Protein AF-A0A355A458-F1 (afdb_monomer)

Foldseek 3Di:
DVVVCVVPVDDDDDDDDDDPDLLLDPVSLVVQLVVCVVVVHQNVCSVVVSQVVSVVVPDPHDDDDDDDDGND

Solvent-accessible surface area (backbone atoms only — not comparable to full-atom values): 4822 Å² total; per-residue (Å²): 111,74,72,58,34,75,75,61,82,45,93,77,85,84,85,84,82,82,72,93,57,54,67,80,34,68,66,57,42,50,53,52,43,50,55,39,45,75,71,68,45,56,66,69,55,47,51,51,52,52,51,54,55,31,50,73,73,67,48,96,73,88,86,88,85,87,84,79,80,73,93,110

Mean predicted aligned error: 7.68 Å

Structure (mmCIF, N/CA/C/O backbone):
data_AF-A0A355A458-F1
#
_entry.id   AF-A0A355A458-F1
#
loop_
_atom_site.group_PDB
_atom_site.id
_atom_site.type_symbol
_atom_site.label_atom_id
_atom_site.label_alt_id
_atom_site.label_comp_id
_atom_site.label_asym_id
_atom_site.label_entity_id
_atom_site.label_seq_id
_atom_site.pdbx_PDB_ins_code
_atom_site.Cartn_x
_atom_site.Cartn_y
_atom_site.Cartn_z
_atom_site.occupancy
_atom_site.B_iso_or_equiv
_atom_site.auth_seq_id
_atom_site.auth_comp_id
_atom_site.auth_asym_id
_atom_site.auth_atom_id
_atom_site.pdbx_PDB_model_num
ATOM 1 N N . ARG A 1 1 ? -4.600 2.503 26.945 1.00 52.78 1 ARG A N 1
ATOM 2 C CA . ARG A 1 1 ? -5.660 2.782 27.948 1.00 52.78 1 ARG A CA 1
ATOM 3 C C . ARG A 1 1 ? -5.434 4.152 28.593 1.00 52.78 1 ARG A C 1
ATOM 5 O O . ARG A 1 1 ? -6.110 5.074 28.169 1.00 52.78 1 ARG A O 1
ATOM 12 N N . LYS A 1 2 ? -4.387 4.351 29.414 1.00 59.41 2 LYS A N 1
ATOM 13 C CA . LYS A 1 2 ? -4.067 5.661 30.039 1.00 59.41 2 LYS A CA 1
ATOM 14 C C . LYS A 1 2 ? -3.887 6.859 29.085 1.00 59.41 2 LYS A C 1
ATOM 16 O O . LYS A 1 2 ? -4.131 7.986 29.491 1.00 59.41 2 LYS A O 1
ATOM 21 N N . SER A 1 3 ? -3.436 6.650 27.846 1.00 62.88 3 SER A N 1
ATOM 22 C CA . SER A 1 3 ? -3.236 7.736 26.869 1.00 62.88 3 SER A CA 1
ATOM 23 C C . SER A 1 3 ? -4.543 8.328 26.329 1.00 62.88 3 SER A C 1
ATOM 25 O O . SER A 1 3 ? -4.603 9.530 26.109 1.00 62.88 3 SER A O 1
ATOM 27 N N . LEU A 1 4 ? -5.587 7.511 26.155 1.00 61.62 4 LEU A N 1
ATOM 28 C CA . LEU A 1 4 ? -6.900 7.957 25.668 1.00 61.62 4 LEU A CA 1
ATOM 29 C C . LEU A 1 4 ? -7.736 8.589 26.788 1.00 61.62 4 LEU A C 1
ATOM 31 O O . LEU A 1 4 ? -8.414 9.583 26.558 1.00 61.62 4 LEU A O 1
ATOM 35 N N . GLU A 1 5 ? -7.633 8.077 28.015 1.00 62.03 5 GLU A N 1
ATOM 36 C CA . GLU A 1 5 ? -8.292 8.679 29.185 1.00 62.03 5 GLU A CA 1
ATOM 37 C C . GLU A 1 5 ? -7.750 10.086 29.475 1.00 62.03 5 GLU A C 1
ATOM 39 O O . GLU A 1 5 ? -8.537 10.991 29.719 1.00 62.03 5 GLU A O 1
ATOM 44 N N . LYS A 1 6 ? -6.432 10.309 29.331 1.00 66.00 6 LYS A N 1
ATOM 45 C CA . LYS A 1 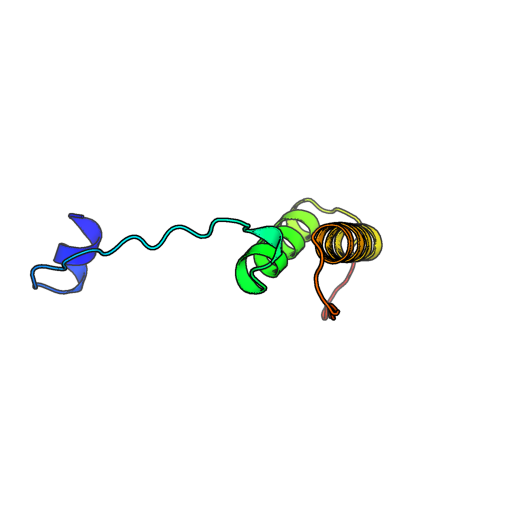6 ? -5.808 11.641 29.476 1.00 66.00 6 LYS A CA 1
ATOM 46 C C . LYS A 1 6 ? -6.225 12.662 28.414 1.00 66.00 6 LYS A C 1
ATOM 48 O O . LYS A 1 6 ? -6.081 13.853 28.644 1.00 66.00 6 LYS A O 1
ATOM 53 N N . LEU A 1 7 ? -6.654 12.204 27.238 1.00 66.12 7 LEU A N 1
ATOM 54 C CA . LEU A 1 7 ? -7.078 13.071 26.133 1.00 66.12 7 LEU A CA 1
ATOM 55 C C . LEU A 1 7 ? -8.571 13.408 26.189 1.00 66.12 7 LEU A C 1
ATOM 57 O O . LEU A 1 7 ? -8.986 14.393 25.588 1.00 66.12 7 LEU A O 1
ATOM 61 N 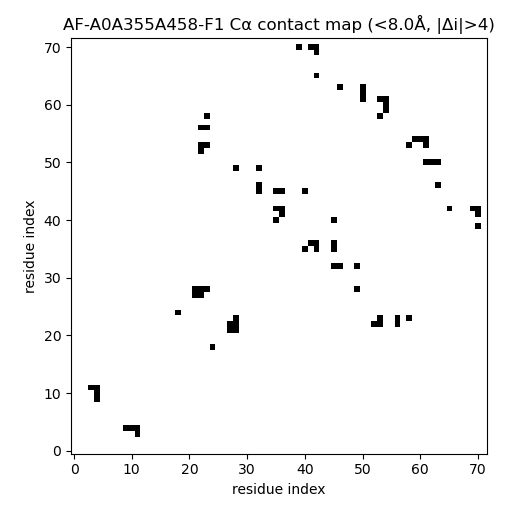N . THR A 1 8 ? -9.374 12.577 26.858 1.00 67.81 8 THR A N 1
ATOM 62 C CA . THR A 1 8 ? -10.840 12.636 26.747 1.00 67.81 8 THR A CA 1
ATOM 63 C C . THR A 1 8 ? -11.561 12.779 28.091 1.00 67.81 8 THR A C 1
ATOM 65 O O . THR A 1 8 ? -12.785 12.892 28.080 1.00 67.81 8 THR A O 1
ATOM 68 N N . ASP A 1 9 ? -10.838 12.750 29.223 1.00 64.19 9 ASP A N 1
ATOM 69 C CA . ASP A 1 9 ? -11.321 12.876 30.620 1.00 64.19 9 ASP A CA 1
ATOM 70 C C . ASP A 1 9 ? -12.554 12.016 30.974 1.00 64.19 9 ASP A C 1
ATOM 72 O O . ASP A 1 9 ? -13.254 12.236 31.963 1.00 64.19 9 ASP A O 1
ATOM 76 N N . LYS A 1 10 ? -12.831 10.994 30.162 1.00 72.25 10 LYS A N 1
ATOM 77 C CA . LYS A 1 10 ? -13.975 10.088 30.272 1.00 72.25 10 LYS A CA 1
ATOM 78 C C . LYS A 1 10 ? -13.488 8.653 30.145 1.00 72.25 10 LYS A C 1
ATOM 80 O O . LYS A 1 10 ? -12.513 8.377 29.444 1.00 72.25 10 LYS A O 1
ATOM 85 N N . GLN A 1 11 ? -14.185 7.727 30.802 1.00 63.97 11 GLN A N 1
ATOM 86 C CA . GLN A 1 11 ? -13.926 6.296 30.646 1.00 63.97 11 GLN A CA 1
ATOM 87 C C . GLN A 1 11 ? -14.251 5.865 29.213 1.00 63.97 11 GLN A C 1
ATOM 89 O O . GLN A 1 11 ? -15.411 5.811 28.806 1.00 63.97 11 GLN A O 1
ATOM 94 N N . VAL A 1 12 ? -13.208 5.562 28.441 1.00 69.50 12 VAL A N 1
ATOM 95 C CA . VAL A 1 12 ? -13.332 5.085 27.062 1.00 69.50 12 VAL A CA 1
ATOM 96 C C . VAL A 1 12 ? -13.370 3.558 27.070 1.00 69.50 12 VAL A C 1
ATOM 98 O O . VAL A 1 12 ? -12.373 2.902 27.376 1.00 69.50 12 VAL A O 1
ATOM 101 N N . SER A 1 13 ? -14.516 2.987 26.698 1.00 71.06 13 SER A N 1
ATOM 102 C CA . SER A 1 13 ? -14.639 1.551 26.423 1.00 71.06 13 SER A CA 1
ATOM 103 C C . SER A 1 13 ? -14.127 1.259 25.013 1.00 71.06 13 SER A C 1
ATOM 105 O O . SER A 1 13 ? -14.596 1.842 24.038 1.00 71.06 13 SER A O 1
ATOM 107 N N . LEU A 1 14 ? -13.122 0.391 24.908 1.00 72.50 14 LEU A N 1
ATOM 108 C CA . LEU A 1 14 ? -12.381 0.133 23.673 1.00 72.50 14 LEU A CA 1
ATOM 109 C C . LEU A 1 14 ? -12.838 -1.204 23.079 1.00 72.50 14 LEU A C 1
ATOM 111 O O . LEU A 1 14 ? -12.524 -2.258 23.628 1.00 72.50 14 LEU A O 1
ATOM 115 N N . ASN A 1 15 ? -13.560 -1.150 21.960 1.00 77.00 15 ASN A N 1
ATOM 116 C CA . ASN A 1 15 ? -13.975 -2.336 21.216 1.00 77.00 15 ASN A CA 1
ATOM 117 C C . ASN A 1 15 ? -12.985 -2.592 20.078 1.00 77.00 15 ASN A C 1
ATOM 119 O O . ASN A 1 15 ? -12.829 -1.763 19.183 1.00 77.00 15 ASN A O 1
ATOM 123 N N . ILE A 1 16 ? -12.302 -3.735 20.127 1.00 74.69 16 ILE A N 1
ATOM 124 C CA . ILE A 1 16 ? -11.339 -4.149 19.106 1.00 74.69 16 ILE A CA 1
ATOM 125 C C . ILE A 1 16 ? -12.079 -5.054 18.123 1.00 74.69 16 ILE A C 1
ATOM 127 O O . ILE A 1 16 ? -12.479 -6.160 18.477 1.00 74.69 16 ILE A O 1
ATOM 131 N N . ALA A 1 17 ? -12.277 -4.569 16.900 1.00 79.44 17 ALA A N 1
ATOM 132 C CA . ALA A 1 17 ? -12.795 -5.369 15.798 1.00 79.44 17 ALA A CA 1
ATOM 133 C C . ALA A 1 17 ? -11.616 -5.893 14.971 1.00 79.44 17 ALA A C 1
ATOM 135 O O . ALA A 1 17 ? -10.867 -5.114 14.380 1.00 79.44 17 ALA A O 1
ATOM 136 N N . GLU A 1 18 ? -11.434 -7.210 14.950 1.00 77.31 18 GLU A N 1
ATOM 137 C CA . GLU A 1 18 ? -10.345 -7.839 14.210 1.00 77.31 18 GLU A CA 1
ATOM 138 C C . GLU A 1 18 ? -10.694 -7.987 12.724 1.00 77.31 18 GLU A C 1
ATOM 140 O O . GLU A 1 18 ? -11.777 -8.445 12.349 1.00 77.31 18 GLU A O 1
ATOM 145 N N . VAL A 1 19 ? -9.753 -7.612 11.857 1.00 81.81 19 VAL A N 1
ATOM 146 C CA . VAL A 1 19 ? -9.885 -7.775 10.408 1.00 81.81 19 VAL A CA 1
ATOM 147 C C . VAL A 1 19 ? -9.287 -9.124 10.018 1.00 81.81 19 VAL A C 1
ATOM 149 O O . VAL A 1 19 ? -8.070 -9.277 9.982 1.00 81.81 19 VAL A O 1
ATOM 152 N N . LYS A 1 20 ? -10.143 -10.097 9.683 1.00 81.06 20 LYS A N 1
ATOM 153 C CA . LYS A 1 20 ? -9.731 -11.475 9.343 1.00 81.06 20 LYS A CA 1
ATOM 154 C C . LYS A 1 20 ? -8.756 -11.559 8.163 1.00 81.06 20 LYS A C 1
ATOM 156 O O . LYS A 1 20 ? -7.872 -12.406 8.144 1.00 81.06 20 LYS A O 1
ATOM 161 N N . THR A 1 21 ? -8.926 -10.694 7.165 1.00 84.62 21 THR A N 1
ATOM 162 C CA . THR A 1 21 ? -8.092 -10.658 5.956 1.00 84.62 21 THR A CA 1
ATOM 163 C C . THR A 1 21 ? -7.655 -9.220 5.685 1.00 84.62 21 THR A C 1
ATOM 165 O O . THR A 1 21 ? -8.425 -8.455 5.094 1.00 84.62 21 THR A O 1
ATOM 168 N N . PRO A 1 22 ? -6.439 -8.821 6.097 1.00 83.88 22 PRO A N 1
ATOM 169 C CA . PRO A 1 22 ? -5.988 -7.433 5.983 1.00 83.88 22 PRO A CA 1
ATOM 170 C C . PRO A 1 22 ? -5.878 -6.970 4.527 1.00 83.88 22 PRO A C 1
ATOM 172 O O . PRO A 1 22 ? -6.046 -5.796 4.220 1.00 83.88 22 PRO A O 1
ATOM 175 N N . ASP A 1 23 ? -5.664 -7.908 3.613 1.00 84.50 23 ASP A N 1
AT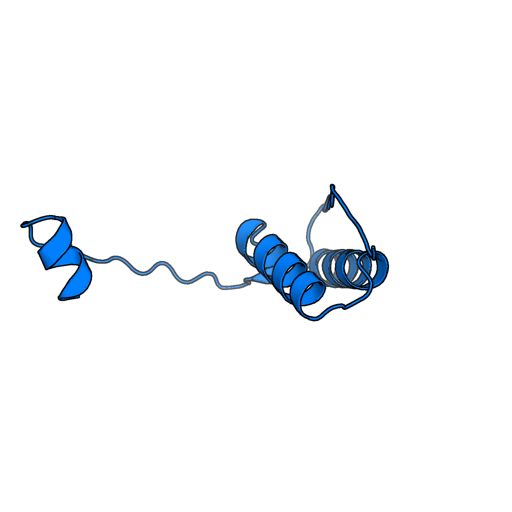OM 176 C CA . ASP A 1 23 ? -5.450 -7.639 2.195 1.00 84.50 23 ASP A CA 1
ATOM 177 C C . ASP A 1 23 ? -6.733 -7.269 1.440 1.00 84.50 23 ASP A C 1
ATOM 179 O O . ASP A 1 23 ? -6.650 -6.682 0.370 1.00 84.50 23 ASP A O 1
ATOM 183 N N . LEU A 1 24 ? -7.915 -7.570 1.987 1.00 86.44 24 LEU A N 1
ATOM 184 C CA . LEU A 1 24 ? -9.192 -7.107 1.427 1.00 86.44 24 LEU A CA 1
ATOM 185 C C . LEU A 1 24 ? -9.590 -5.719 1.949 1.00 86.44 24 LEU A C 1
ATOM 187 O O . LEU A 1 24 ? -10.527 -5.112 1.436 1.00 86.44 24 LEU A O 1
ATOM 191 N N . ASN A 1 25 ? -8.882 -5.199 2.953 1.00 89.62 25 ASN A N 1
ATOM 192 C CA . ASN A 1 25 ? -9.137 -3.872 3.485 1.00 89.62 25 ASN A CA 1
ATOM 193 C C . ASN A 1 25 ? -8.309 -2.830 2.723 1.00 89.62 25 ASN A C 1
ATOM 195 O O . ASN A 1 25 ? -7.077 -2.843 2.755 1.00 89.62 25 ASN A O 1
ATOM 199 N N . ALA A 1 26 ? -8.995 -1.894 2.067 1.00 89.75 26 ALA A N 1
ATOM 200 C CA . ALA A 1 26 ? -8.365 -0.852 1.264 1.00 89.75 26 ALA A CA 1
ATOM 201 C C . ALA A 1 26 ? -7.368 0.005 2.065 1.00 89.75 26 ALA A C 1
ATOM 203 O O . ALA A 1 26 ? -6.308 0.346 1.540 1.00 89.75 26 ALA A O 1
ATOM 204 N N . GLN A 1 27 ? -7.675 0.306 3.331 1.00 91.81 27 GLN A N 1
ATOM 205 C CA . GLN A 1 27 ? -6.823 1.138 4.180 1.00 91.81 27 GLN A CA 1
ATOM 206 C C . GLN A 1 27 ? -5.488 0.444 4.477 1.00 91.81 27 GLN A C 1
ATOM 208 O O . GLN A 1 27 ? -4.421 1.009 4.245 1.00 91.81 27 GLN A O 1
ATOM 213 N N .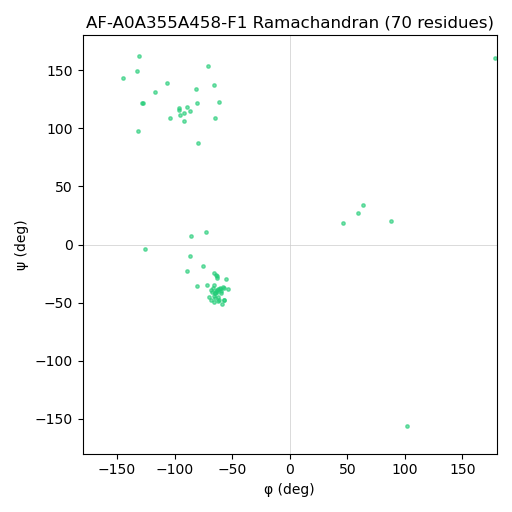 LEU A 1 28 ? -5.547 -0.820 4.898 1.00 91.12 28 LEU A N 1
ATOM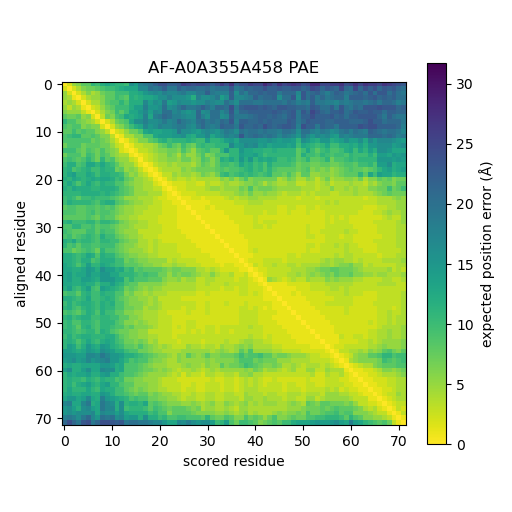 214 C CA . LEU A 1 28 ? -4.358 -1.609 5.236 1.00 91.12 28 LEU A CA 1
ATOM 215 C C . LEU A 1 28 ? -3.485 -1.879 4.003 1.00 91.12 28 LEU A C 1
ATOM 217 O O . LEU A 1 28 ? -2.256 -1.893 4.080 1.00 91.12 28 LEU A O 1
ATOM 221 N N . VAL A 1 29 ? -4.109 -2.061 2.837 1.00 92.19 29 VAL A N 1
ATOM 222 C CA . VAL A 1 29 ? -3.391 -2.172 1.562 1.00 92.19 29 VAL A CA 1
ATOM 223 C C . VAL A 1 29 ? -2.676 -0.866 1.215 1.00 92.19 29 VAL A C 1
ATOM 225 O O . VAL A 1 29 ? -1.512 -0.912 0.818 1.00 92.19 29 VAL A O 1
ATOM 228 N N . ALA A 1 30 ? -3.342 0.283 1.352 1.00 92.50 30 ALA A N 1
ATOM 229 C CA . ALA A 1 30 ? -2.751 1.584 1.049 1.00 92.50 30 ALA A CA 1
ATOM 230 C C . ALA A 1 30 ? -1.545 1.878 1.952 1.00 92.50 30 ALA A C 1
ATOM 232 O O . ALA 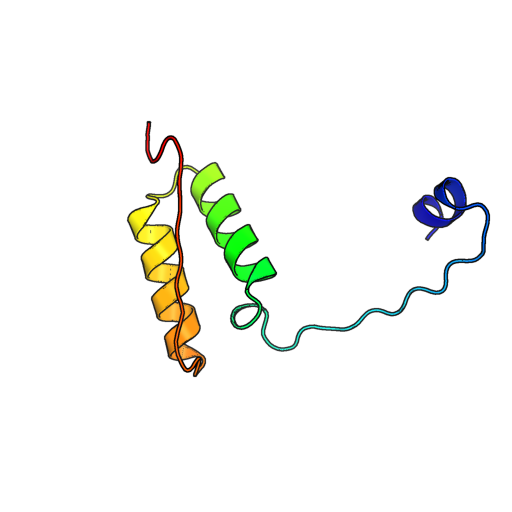A 1 30 ? -0.486 2.253 1.452 1.00 92.50 30 ALA A O 1
ATOM 233 N N . GLU A 1 31 ? -1.671 1.620 3.254 1.00 93.00 31 GLU A N 1
ATOM 234 C CA . GLU A 1 31 ? -0.584 1.768 4.227 1.00 93.00 31 GLU A CA 1
ATOM 235 C C . GLU A 1 31 ? 0.616 0.878 3.886 1.00 93.00 31 GLU A C 1
ATOM 237 O O . GLU A 1 31 ? 1.757 1.337 3.906 1.00 93.00 31 GLU A O 1
ATOM 242 N N . ASN A 1 32 ? 0.374 -0.370 3.475 1.00 92.25 32 ASN A N 1
ATOM 243 C CA . ASN A 1 32 ? 1.442 -1.268 3.038 1.00 92.25 32 ASN A CA 1
ATOM 244 C C . ASN A 1 32 ? 2.157 -0.744 1.777 1.00 92.25 32 ASN A C 1
ATOM 246 O O . ASN A 1 32 ? 3.383 -0.798 1.685 1.00 92.25 32 ASN A O 1
ATOM 250 N N . ILE A 1 33 ? 1.417 -0.191 0.810 1.00 91.50 33 ILE A N 1
ATOM 251 C CA . ILE A 1 33 ? 2.018 0.415 -0.387 1.00 91.50 33 ILE A CA 1
ATOM 252 C C . ILE A 1 33 ? 2.842 1.653 -0.011 1.00 91.50 33 ILE A C 1
ATOM 254 O O . ILE A 1 33 ? 3.970 1.778 -0.484 1.00 91.50 33 ILE A O 1
ATOM 258 N N . CYS A 1 34 ? 2.340 2.529 0.864 1.00 91.75 34 CYS A N 1
ATOM 259 C CA . CYS A 1 34 ? 3.096 3.679 1.372 1.00 91.75 34 CYS A CA 1
ATOM 260 C C . CYS A 1 34 ? 4.397 3.239 2.049 1.00 91.75 34 CYS A C 1
ATOM 262 O O . CYS A 1 34 ? 5.469 3.725 1.698 1.00 91.75 34 CYS A O 1
ATOM 264 N N . PHE A 1 35 ? 4.329 2.238 2.923 1.00 92.56 35 PHE A N 1
ATOM 265 C CA . PHE A 1 35 ? 5.499 1.698 3.608 1.00 92.56 35 PHE A CA 1
ATOM 266 C C . PHE A 1 35 ? 6.545 1.124 2.640 1.00 92.56 35 PHE A C 1
ATOM 268 O O . PHE A 1 35 ? 7.755 1.278 2.817 1.00 92.56 35 PHE A O 1
ATOM 275 N N . GLN A 1 36 ? 6.093 0.476 1.565 1.00 90.75 36 GLN A N 1
ATOM 276 C CA . GLN A 1 36 ? 6.977 0.004 0.503 1.00 90.75 36 GLN A CA 1
ATOM 277 C C . GLN A 1 36 ? 7.625 1.163 -0.268 1.00 90.75 36 GLN A C 1
ATOM 279 O O . GLN A 1 36 ? 8.797 1.063 -0.646 1.00 90.75 36 GLN A O 1
ATOM 284 N N . LEU A 1 37 ? 6.902 2.257 -0.505 1.00 89.50 37 LEU A N 1
ATOM 285 C CA . LEU A 1 37 ? 7.436 3.454 -1.160 1.00 89.50 37 LEU A CA 1
ATOM 286 C C . LEU A 1 37 ? 8.474 4.168 -0.278 1.00 89.50 37 LEU A C 1
ATOM 288 O O . LEU A 1 37 ? 9.527 4.555 -0.781 1.00 89.50 37 LEU A O 1
ATOM 292 N N . GLU A 1 38 ? 8.235 4.265 1.031 1.00 90.00 38 GLU A N 1
ATOM 293 C CA . GLU A 1 38 ? 9.184 4.816 2.014 1.00 90.00 38 GLU A CA 1
ATOM 294 C C . GLU A 1 38 ? 10.492 4.021 2.057 1.00 90.00 38 GLU A C 1
ATOM 296 O O . GLU A 1 38 ? 11.585 4.587 2.103 1.00 90.00 38 GLU A O 1
ATOM 301 N N . ARG A 1 39 ? 10.397 2.692 1.933 1.00 91.00 39 ARG A N 1
ATOM 302 C CA . ARG A 1 39 ? 11.551 1.786 1.804 1.00 91.00 39 ARG A CA 1
ATOM 303 C C . ARG A 1 39 ? 12.249 1.855 0.443 1.00 91.00 39 ARG A C 1
ATOM 305 O O . ARG A 1 39 ? 13.084 1.003 0.144 1.00 91.00 39 ARG A O 1
ATOM 312 N N . ARG A 1 40 ? 11.919 2.849 -0.389 1.00 85.88 40 ARG A N 1
ATOM 313 C CA . ARG A 1 40 ? 12.478 3.068 -1.732 1.00 85.88 40 ARG A CA 1
ATOM 314 C C . ARG A 1 40 ? 12.265 1.893 -2.687 1.00 85.88 40 ARG A C 1
ATOM 316 O O . ARG A 1 40 ? 13.043 1.695 -3.620 1.00 85.88 40 ARG A O 1
ATOM 323 N N . SER A 1 41 ? 11.211 1.103 -2.485 1.00 86.12 41 SER A N 1
ATOM 324 C CA . SER A 1 41 ? 10.836 0.102 -3.481 1.00 86.12 41 SER A CA 1
ATOM 325 C C . SER A 1 41 ? 10.265 0.780 -4.731 1.00 86.12 41 SER A C 1
ATOM 327 O O . SER A 1 41 ? 9.725 1.887 -4.687 1.00 86.12 41 SER A O 1
ATOM 329 N N . SER A 1 42 ? 10.377 0.110 -5.879 1.00 89.88 42 SER A N 1
ATOM 330 C CA . SER A 1 42 ? 9.788 0.616 -7.119 1.00 89.88 42 SER A CA 1
ATOM 331 C C . SER A 1 42 ? 8.268 0.741 -6.977 1.00 89.88 42 SER A C 1
ATOM 333 O O . SER A 1 42 ? 7.581 -0.258 -6.754 1.00 89.88 42 SER A O 1
ATOM 335 N N . TYR A 1 43 ? 7.738 1.949 -7.199 1.00 90.00 43 TYR A N 1
ATOM 336 C CA . TYR A 1 43 ? 6.302 2.241 -7.115 1.00 90.00 43 TYR A CA 1
ATOM 337 C C . TYR A 1 43 ? 5.457 1.305 -7.991 1.00 90.00 43 TYR A C 1
ATOM 339 O O . TYR A 1 43 ? 4.394 0.834 -7.588 1.00 90.00 43 TYR A O 1
ATOM 347 N N . ARG A 1 44 ? 5.966 0.967 -9.182 1.00 90.75 44 ARG A N 1
ATOM 348 C CA . ARG A 1 44 ? 5.305 0.054 -10.117 1.00 90.75 44 ARG A CA 1
ATOM 349 C C . ARG A 1 44 ? 5.271 -1.375 -9.580 1.00 90.75 44 ARG A C 1
ATOM 351 O O . ARG A 1 44 ? 4.265 -2.063 -9.745 1.00 90.75 44 ARG A O 1
ATOM 358 N N . ARG A 1 45 ? 6.354 -1.820 -8.934 1.00 91.62 45 ARG A N 1
ATOM 359 C CA . ARG A 1 45 ? 6.447 -3.155 -8.328 1.00 91.62 45 ARG A CA 1
ATOM 360 C C . ARG A 1 45 ? 5.514 -3.272 -7.128 1.00 91.62 45 ARG A C 1
ATOM 362 O O . ARG A 1 45 ? 4.743 -4.225 -7.086 1.00 91.62 45 ARG A O 1
ATOM 369 N N . ALA A 1 46 ? 5.540 -2.294 -6.224 1.00 92.00 46 ALA A N 1
ATOM 370 C CA . ALA A 1 46 ? 4.680 -2.253 -5.043 1.00 92.00 46 ALA A CA 1
ATOM 371 C C . ALA A 1 46 ? 3.192 -2.312 -5.426 1.00 92.00 46 ALA A C 1
ATOM 373 O O . ALA A 1 46 ? 2.451 -3.166 -4.938 1.00 92.00 46 ALA A O 1
ATOM 374 N N . MET A 1 47 ? 2.771 -1.489 -6.394 1.00 91.50 47 MET A N 1
ATOM 375 C CA . MET A 1 47 ? 1.394 -1.511 -6.896 1.00 91.50 47 MET A CA 1
ATOM 376 C C . MET A 1 47 ? 1.020 -2.846 -7.539 1.00 91.50 47 MET A C 1
ATOM 378 O O . MET A 1 47 ? -0.022 -3.412 -7.215 1.00 91.50 47 MET A O 1
ATOM 382 N N . LYS A 1 48 ? 1.859 -3.380 -8.436 1.00 92.12 48 LYS A N 1
ATOM 383 C CA . LYS A 1 48 ? 1.554 -4.640 -9.127 1.00 92.12 48 LYS A CA 1
ATOM 384 C C . LYS A 1 48 ? 1.474 -5.809 -8.144 1.00 92.12 48 LYS A C 1
ATOM 386 O O . LYS A 1 48 ? 0.575 -6.633 -8.254 1.00 92.12 48 LYS A O 1
ATOM 391 N N . GLN A 1 49 ? 2.365 -5.850 -7.157 1.00 92.00 49 GLN A N 1
ATOM 392 C CA . GLN A 1 49 ? 2.362 -6.873 -6.116 1.00 92.00 49 GLN A CA 1
ATOM 393 C C . GLN A 1 49 ? 1.110 -6.791 -5.235 1.00 92.00 49 GLN A C 1
ATOM 395 O O . GLN A 1 49 ? 0.512 -7.827 -4.941 1.00 92.00 49 GLN A O 1
ATOM 400 N N . ALA A 1 50 ? 0.678 -5.582 -4.864 1.00 91.88 50 ALA A N 1
ATOM 401 C CA . ALA A 1 50 ? -0.568 -5.383 -4.132 1.00 91.88 50 ALA A CA 1
ATOM 402 C C . ALA A 1 50 ? -1.782 -5.866 -4.942 1.00 91.88 50 ALA A C 1
ATOM 404 O O . ALA A 1 50 ? -2.573 -6.653 -4.430 1.00 91.88 50 ALA A O 1
ATOM 405 N N . ILE A 1 51 ? -1.880 -5.485 -6.221 1.00 92.12 51 ILE A N 1
ATOM 406 C CA . ILE A 1 51 ? -2.977 -5.903 -7.108 1.00 92.12 51 ILE A CA 1
ATOM 407 C C . ILE A 1 51 ? -3.029 -7.429 -7.234 1.00 92.12 51 ILE A C 1
ATOM 409 O O . ILE A 1 51 ? -4.076 -8.026 -6.994 1.00 92.12 51 ILE A O 1
ATOM 413 N N . THR A 1 52 ? -1.903 -8.078 -7.544 1.00 92.38 52 THR A N 1
ATOM 414 C CA . THR A 1 52 ? -1.850 -9.542 -7.682 1.00 92.38 52 THR A CA 1
ATOM 415 C C . THR A 1 52 ? -2.259 -10.247 -6.389 1.00 92.38 52 THR A C 1
ATOM 417 O O . THR A 1 52 ? -2.975 -11.246 -6.431 1.00 92.38 52 THR A O 1
ATOM 420 N N . ARG A 1 53 ? -1.837 -9.728 -5.229 1.00 91.56 53 ARG A N 1
ATOM 421 C CA . ARG A 1 53 ? -2.175 -10.304 -3.922 1.00 91.56 53 ARG A CA 1
ATOM 422 C C . ARG A 1 53 ? -3.674 -10.220 -3.626 1.00 91.56 53 ARG A C 1
ATOM 424 O O . ARG A 1 53 ? -4.244 -11.201 -3.164 1.00 91.56 53 ARG A O 1
ATOM 431 N N . ILE A 1 54 ? -4.297 -9.087 -3.942 1.00 91.75 54 ILE A N 1
ATOM 432 C CA . ILE A 1 54 ? -5.724 -8.826 -3.706 1.00 91.75 54 ILE A CA 1
ATOM 433 C C . ILE A 1 54 ? -6.598 -9.669 -4.636 1.00 91.75 54 ILE A C 1
ATOM 435 O O . ILE A 1 54 ? -7.535 -10.321 -4.180 1.00 91.75 54 ILE A O 1
ATOM 439 N N . MET A 1 55 ? -6.243 -9.737 -5.922 1.00 91.31 55 MET A N 1
ATOM 440 C CA . MET A 1 55 ? -6.951 -10.581 -6.889 1.00 91.31 55 MET A CA 1
ATOM 441 C C . MET A 1 55 ? -6.864 -12.068 -6.516 1.00 91.31 55 MET A C 1
ATOM 443 O O . MET A 1 55 ? -7.854 -12.785 -6.623 1.00 91.31 55 MET A O 1
ATOM 447 N N . ARG A 1 56 ? -5.712 -12.535 -6.008 1.00 90.56 56 ARG A N 1
ATOM 448 C CA . ARG A 1 56 ? -5.540 -13.926 -5.549 1.00 90.56 56 ARG A CA 1
ATOM 449 C C . ARG A 1 56 ? -6.444 -14.284 -4.367 1.00 90.56 56 ARG A C 1
ATOM 451 O O . ARG A 1 56 ? -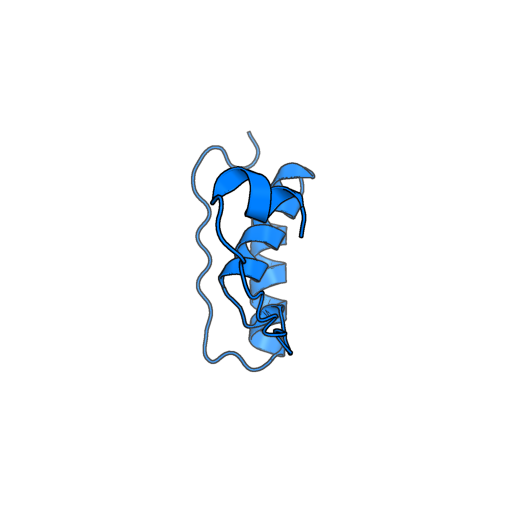6.800 -15.445 -4.211 1.00 90.56 56 ARG A O 1
ATOM 458 N N . LEU A 1 57 ? -6.802 -13.307 -3.540 1.00 88.88 57 LEU A N 1
ATOM 459 C CA . LEU A 1 57 ? -7.677 -13.494 -2.381 1.00 88.88 57 LEU A CA 1
ATOM 460 C C . LEU A 1 57 ? -9.171 -13.407 -2.730 1.00 88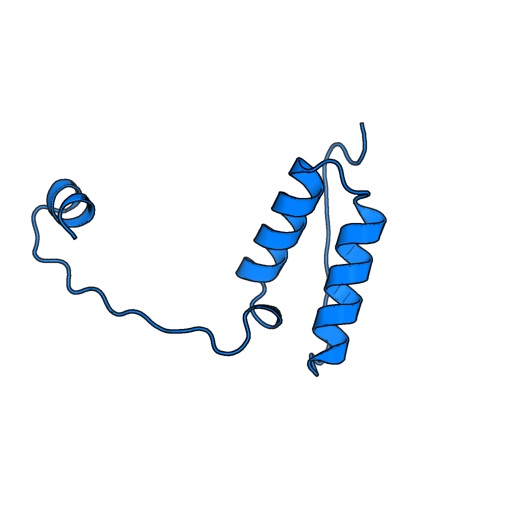.88 57 LEU A C 1
ATOM 462 O O . LEU A 1 57 ? -10.002 -13.431 -1.828 1.00 88.88 57 LEU A O 1
ATOM 466 N N . GLY A 1 58 ? -9.516 -13.332 -4.021 1.00 86.25 58 GLY A N 1
ATOM 467 C CA . GLY A 1 58 ? -10.901 -13.395 -4.490 1.00 86.25 58 GLY A CA 1
ATOM 468 C C . GLY A 1 58 ? -11.620 -12.048 -4.535 1.00 86.25 58 GLY A C 1
ATOM 469 O O . GLY A 1 58 ? -12.848 -12.013 -4.541 1.00 86.25 58 GLY A O 1
ATOM 470 N N . ALA A 1 59 ? -10.890 -10.930 -4.569 1.00 88.25 59 ALA A N 1
ATOM 471 C CA . ALA A 1 59 ? -11.510 -9.631 -4.805 1.00 88.25 59 ALA A CA 1
ATOM 472 C C . ALA A 1 59 ? -12.105 -9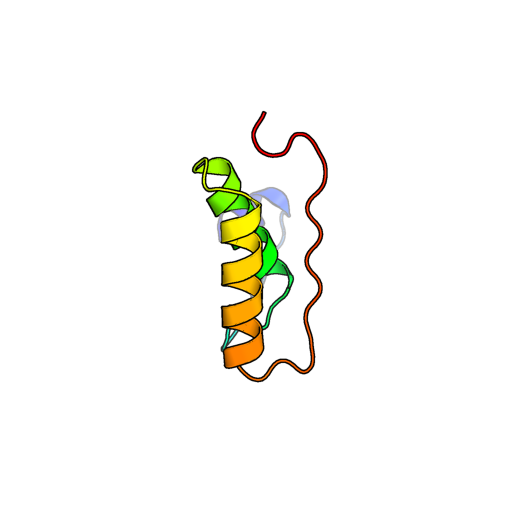.555 -6.223 1.00 88.25 59 ALA A C 1
ATOM 474 O O . ALA A 1 59 ? -11.456 -9.936 -7.196 1.00 88.25 59 ALA A O 1
ATOM 475 N N . LEU A 1 60 ? -13.312 -8.992 -6.346 1.00 89.19 60 LEU A N 1
ATOM 476 C CA . LEU A 1 60 ? -13.981 -8.772 -7.640 1.00 89.19 60 LEU A CA 1
ATOM 477 C C . LEU A 1 60 ? -13.205 -7.802 -8.547 1.00 89.19 60 LEU A C 1
ATOM 479 O O . LEU A 1 60 ? -13.294 -7.867 -9.769 1.00 89.19 60 LEU A O 1
ATOM 483 N N . GLY A 1 61 ? -12.430 -6.902 -7.945 1.00 89.00 61 GLY A N 1
ATOM 484 C CA . GLY A 1 61 ? -11.554 -5.978 -8.645 1.00 89.00 61 GLY A CA 1
ATOM 485 C C . GLY A 1 61 ? -10.840 -5.054 -7.669 1.00 89.00 61 GLY A C 1
ATOM 486 O O . GLY A 1 61 ? -11.272 -4.872 -6.531 1.00 89.00 61 GLY A O 1
ATOM 487 N N . VAL A 1 62 ? -9.737 -4.454 -8.114 1.00 89.94 62 VAL A N 1
ATOM 488 C CA . VAL A 1 62 ? -9.017 -3.457 -7.322 1.00 89.94 62 VAL A CA 1
ATOM 489 C C . VAL A 1 62 ? -8.428 -2.376 -8.220 1.00 89.94 62 VAL A C 1
ATOM 491 O O . VAL A 1 62 ? -7.954 -2.649 -9.323 1.00 89.94 62 VAL A O 1
ATOM 494 N N . LYS A 1 63 ? -8.439 -1.133 -7.738 1.00 91.06 63 LYS A N 1
ATOM 495 C CA . LYS A 1 63 ? -7.832 0.012 -8.416 1.00 91.06 63 LYS A CA 1
ATOM 496 C C . LYS A 1 63 ? -6.904 0.725 -7.448 1.00 91.06 63 LYS A C 1
ATOM 498 O O . LYS A 1 63 ? -7.340 1.192 -6.403 1.00 91.06 63 LYS A O 1
ATOM 503 N N . VAL A 1 64 ? -5.637 0.837 -7.827 1.00 90.75 64 VAL A N 1
ATOM 504 C CA . VAL A 1 64 ? -4.610 1.535 -7.048 1.00 90.75 64 VAL A CA 1
ATOM 505 C C . VAL A 1 64 ? -4.111 2.723 -7.861 1.00 90.75 64 VAL A C 1
ATOM 507 O O . VAL A 1 64 ? -3.802 2.581 -9.044 1.00 90.75 64 VAL A O 1
ATOM 510 N N . ARG A 1 65 ? -4.051 3.905 -7.243 1.00 91.81 65 ARG A N 1
ATOM 511 C CA . ARG A 1 65 ? -3.502 5.124 -7.844 1.00 91.81 65 ARG A CA 1
ATOM 512 C C . ARG A 1 65 ? -2.476 5.716 -6.886 1.00 91.81 65 ARG A C 1
ATOM 514 O O . ARG A 1 65 ? -2.824 6.066 -5.766 1.00 91.81 65 ARG A O 1
ATOM 521 N N . CYS A 1 66 ? -1.243 5.865 -7.354 1.00 88.81 66 CYS A N 1
ATOM 522 C CA . CYS A 1 66 ? -0.212 6.641 -6.672 1.00 88.81 66 CYS A CA 1
ATOM 523 C C . CYS A 1 66 ? 0.002 7.953 -7.434 1.00 88.81 66 CYS A C 1
ATOM 525 O O . CYS A 1 66 ? 0.017 7.959 -8.664 1.00 88.81 66 CYS A O 1
ATOM 527 N N . SER A 1 67 ? 0.164 9.052 -6.709 1.00 89.38 67 SER A N 1
ATOM 528 C CA . SER A 1 67 ? 0.414 10.391 -7.252 1.00 89.38 67 SER A CA 1
ATOM 529 C C . SER A 1 67 ? 1.604 11.034 -6.544 1.00 89.38 67 SER A C 1
ATOM 531 O O . SER A 1 67 ? 1.977 10.608 -5.453 1.00 89.38 67 SER A O 1
ATOM 533 N N . GLY A 1 68 ? 2.178 12.075 -7.149 1.00 89.44 68 GLY A N 1
ATOM 534 C CA . GLY A 1 68 ? 3.312 12.818 -6.596 1.00 89.44 68 GLY A CA 1
ATOM 535 C C . GLY A 1 68 ? 4.646 12.449 -7.246 1.00 89.44 68 GLY A C 1
ATOM 536 O O . GLY A 1 68 ? 4.689 11.998 -8.390 1.00 89.44 68 GLY A O 1
ATOM 537 N N . ARG A 1 69 ? 5.741 12.670 -6.511 1.00 88.00 69 ARG A N 1
ATOM 538 C CA . ARG A 1 69 ? 7.115 12.410 -6.960 1.00 88.00 69 ARG A CA 1
ATOM 539 C C . ARG A 1 69 ? 7.458 10.928 -6.841 1.00 88.00 69 ARG A C 1
ATOM 541 O O . ARG A 1 69 ? 7.951 10.456 -5.819 1.00 88.00 69 ARG A O 1
ATOM 548 N N . LEU A 1 70 ? 7.134 10.179 -7.886 1.00 82.31 70 LEU A N 1
ATOM 549 C CA . LEU A 1 70 ? 7.365 8.741 -7.941 1.00 82.31 70 LEU A CA 1
ATOM 550 C C . LEU A 1 70 ? 8.779 8.463 -8.453 1.00 82.31 70 LEU A C 1
ATOM 552 O O . LEU A 1 70 ? 9.068 8.713 -9.617 1.00 82.31 70 LEU A O 1
ATOM 556 N N . MET A 1 71 ? 9.621 7.874 -7.598 1.00 76.88 71 MET A N 1
ATOM 557 C CA . MET A 1 71 ? 11.004 7.497 -7.929 1.00 76.88 71 MET A CA 1
ATOM 558 C C . MET A 1 71 ? 11.931 8.684 -8.260 1.00 76.88 71 MET A C 1
ATOM 560 O O . MET A 1 71 ? 12.857 8.536 -9.052 1.00 76.88 71 MET A O 1
ATOM 564 N N . GLY A 1 72 ? 11.714 9.830 -7.610 1.00 73.81 72 GLY A N 1
ATOM 565 C CA . GLY A 1 72 ? 12.501 11.044 -7.833 1.00 73.81 72 GLY A CA 1
ATOM 566 C C . GLY A 1 72 ? 11.688 12.090 -8.547 1.00 73.81 72 GLY A C 1
ATOM 567 O O . GLY A 1 72 ? 11.677 12.108 -9.788 1.00 73.81 72 GLY A O 1
#

Radius of gyration: 16.98 Å; Cα contacts (8 Å, |Δi|>4): 41; chains: 1; bounding box: 27×27×41 Å

Nearest PDB structures (foldseek):
  6yef-assembly1_c  TM=9.332E-01  e=8.580E-04  Staphylococcus aureus subsp. aureus NCTC 8325
  8fmw-assembly1_C  TM=9.079E-01  e=1.805E-02  Borreliella burgdorferi B31
  8r57-assembly1_F  TM=8.859E-01  e=4.946E-01  Triticum aestivum
  8b2l-assembly1_a1  TM=7.876E-01  e=4.055E-01  Nicotiana tabacum
  8c3a-assembly1_F  TM=7.968E-01  e=1.025E+00  Candida albicans

Sequence (72 aa):
RKSLEKLTDKQVSLNIAEVKTPDLNAQLVAENICFQLERRSSYRRAMKQAITRIMRLGALGVKVRCSGRLMG

Secondary structure (DSSP, 8-state):
-HHHHHHHSS---------S-GGG-HHHHHHHHHHHHHTT--HHHHHHHHHHHHHHTT-S-------S-TT-

pLDDT: mean 83.74, std 10.39, range [52.78, 93.0]